Protein AF-A0A7X7FJ44-F1 (afdb_monomer)

Sequence (85 aa):
MPGEAGADGRDVYVTLFLGADAFGTTELSGGGLEHIAKQLGSAGTADPLNQRATVGWKATKVAKRLVEQYLIRLESASTFESGSN

Secondary structure (DSSP, 8-state):
-----SGGG---EEEEEE-TTSEEE---GGGGEEEEEE-TTTTGGGSTT----EEEEEE---EEE--GGGEEEEEE--S------

Structure (mmCIF, N/CA/C/O backbone):
data_AF-A0A7X7FJ44-F1
#
_entry.id   AF-A0A7X7FJ44-F1
#
loop_
_atom_site.group_PDB
_atom_site.id
_atom_site.type_symbol
_atom_site.label_atom_id
_atom_site.label_alt_id
_atom_site.label_comp_id
_atom_site.label_asym_id
_atom_site.label_entity_id
_atom_site.label_seq_id
_atom_site.pdbx_PDB_ins_code
_atom_site.Cartn_x
_atom_site.Cartn_y
_atom_site.Cartn_z
_atom_site.occupancy
_atom_site.B_iso_or_equiv
_atom_site.auth_seq_id
_atom_site.auth_comp_id
_atom_site.auth_asym_id
_atom_site.auth_atom_id
_atom_site.pdbx_PDB_model_num
ATOM 1 N N . MET A 1 1 ? 22.225 20.793 -1.583 1.00 36.72 1 MET A N 1
ATOM 2 C CA . MET A 1 1 ? 22.120 20.792 -3.054 1.00 36.72 1 MET A CA 1
ATOM 3 C C . MET A 1 1 ? 20.987 19.843 -3.405 1.00 36.72 1 MET A C 1
ATOM 5 O O . MET A 1 1 ? 21.047 18.721 -2.908 1.00 36.72 1 MET A O 1
ATOM 9 N N . PRO A 1 2 ? 19.915 20.268 -4.096 1.00 45.91 2 PRO A N 1
ATOM 10 C CA . PRO A 1 2 ? 18.887 19.333 -4.553 1.00 45.91 2 PRO A CA 1
ATOM 11 C C . PRO A 1 2 ? 19.565 18.262 -5.413 1.00 45.91 2 PRO A C 1
ATOM 13 O O . PRO A 1 2 ? 20.405 18.603 -6.239 1.00 45.91 2 PRO A O 1
ATOM 16 N N . GLY A 1 3 ? 19.293 16.994 -5.104 1.00 49.91 3 GLY A N 1
ATOM 17 C CA . GLY A 1 3 ? 20.049 15.840 -5.581 1.00 49.91 3 GLY A CA 1
ATOM 18 C C . GLY A 1 3 ? 20.163 15.776 -7.099 1.00 49.91 3 GLY A C 1
ATOM 19 O O . GLY A 1 3 ? 19.164 15.896 -7.801 1.00 49.91 3 GLY A O 1
ATOM 20 N N . GLU A 1 4 ? 21.390 15.571 -7.568 1.00 58.88 4 GLU A N 1
ATOM 21 C CA . GLU A 1 4 ? 21.731 15.311 -8.963 1.00 58.88 4 GLU A CA 1
ATOM 22 C C . GLU A 1 4 ? 21.013 14.028 -9.405 1.00 58.88 4 GLU A C 1
ATOM 24 O O . GLU A 1 4 ? 21.454 12.914 -9.117 1.00 58.88 4 GLU A O 1
ATOM 29 N N . ALA A 1 5 ? 19.848 14.164 -10.038 1.00 66.12 5 ALA A N 1
ATOM 30 C CA . ALA A 1 5 ? 19.301 13.062 -10.807 1.00 66.12 5 ALA A CA 1
ATOM 31 C C . ALA A 1 5 ? 20.191 12.912 -12.052 1.00 66.12 5 ALA A C 1
ATOM 33 O O . ALA A 1 5 ? 20.526 13.911 -12.679 1.00 66.12 5 ALA A O 1
ATOM 34 N N . GLY A 1 6 ? 20.618 11.680 -12.347 1.00 67.56 6 GLY A N 1
ATOM 35 C CA . GLY A 1 6 ? 21.346 11.302 -13.566 1.00 67.56 6 GLY A CA 1
ATOM 36 C C . GLY A 1 6 ? 22.809 11.752 -13.680 1.00 67.56 6 GLY A C 1
ATOM 37 O O . GLY A 1 6 ? 23.270 12.686 -13.031 1.00 67.56 6 GLY A O 1
ATOM 38 N N . ALA A 1 7 ? 23.564 11.069 -14.550 1.00 78.50 7 ALA A N 1
ATOM 39 C CA . ALA A 1 7 ? 24.888 11.538 -14.968 1.00 78.50 7 ALA A CA 1
ATOM 40 C C . ALA A 1 7 ? 24.770 12.923 -15.626 1.00 78.50 7 ALA A C 1
ATOM 42 O O . ALA A 1 7 ? 23.814 13.170 -16.364 1.00 78.50 7 ALA A O 1
ATOM 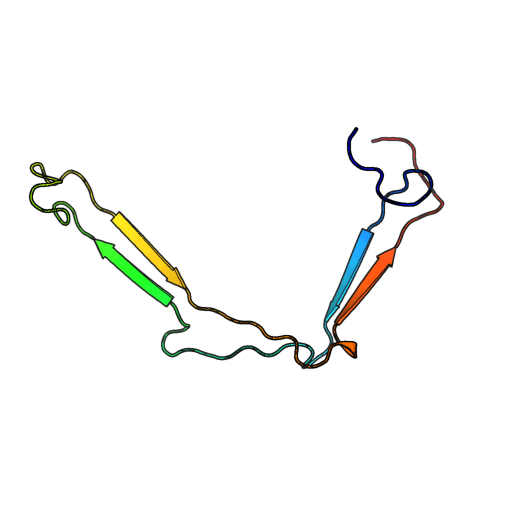43 N N . ASP A 1 8 ? 25.733 13.805 -15.356 1.00 80.25 8 ASP A N 1
ATOM 44 C CA . ASP A 1 8 ? 25.762 15.197 -15.830 1.00 80.25 8 ASP A CA 1
ATOM 45 C C . ASP A 1 8 ? 24.536 16.043 -15.418 1.00 80.25 8 ASP A C 1
ATOM 47 O O . ASP A 1 8 ? 24.195 17.004 -16.101 1.00 80.25 8 ASP A O 1
ATOM 51 N N . GLY A 1 9 ? 23.863 15.700 -14.309 1.00 80.31 9 GLY A N 1
ATOM 52 C CA . GLY A 1 9 ? 22.738 16.477 -13.766 1.00 80.31 9 GLY A CA 1
ATOM 53 C C . GLY A 1 9 ? 21.423 16.334 -14.538 1.00 80.31 9 GLY A C 1
ATOM 54 O O . GLY A 1 9 ? 20.567 17.211 -14.457 1.00 80.31 9 GLY A O 1
ATOM 55 N N . ARG A 1 10 ? 21.269 15.253 -15.310 1.00 81.25 10 ARG A N 1
ATOM 56 C CA . ARG A 1 10 ? 20.109 15.022 -16.182 1.00 81.25 10 ARG A CA 1
ATOM 57 C C . ARG A 1 10 ? 18.902 14.427 -15.470 1.00 81.25 10 ARG A C 1
ATOM 59 O O . ARG A 1 10 ? 19.001 13.395 -14.813 1.00 81.25 10 ARG A O 1
ATOM 66 N N . ASP A 1 11 ? 17.717 14.937 -15.790 1.00 85.69 11 ASP A N 1
ATOM 67 C CA . ASP A 1 11 ? 16.463 14.333 -15.341 1.00 85.69 11 ASP A CA 1
ATOM 68 C C . ASP A 1 11 ? 16.342 12.858 -15.765 1.00 85.69 11 ASP A C 1
ATOM 70 O O . ASP A 1 11 ? 16.406 12.504 -16.948 1.00 85.69 11 ASP A O 1
ATOM 74 N N . VAL A 1 12 ? 16.138 11.987 -14.773 1.00 87.19 12 VAL A N 1
ATOM 75 C CA . VAL A 1 12 ? 15.885 10.555 -14.963 1.00 87.19 12 VAL A CA 1
ATOM 76 C C . VAL A 1 12 ? 14.436 10.261 -14.607 1.00 87.19 12 VAL A C 1
ATOM 78 O O . VAL A 1 12 ? 14.012 10.407 -13.460 1.00 87.19 12 VAL A O 1
ATOM 81 N N . TYR A 1 13 ? 13.684 9.785 -15.590 1.00 89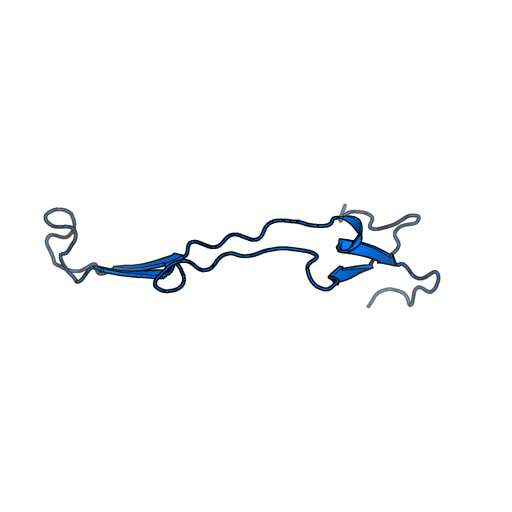.81 13 TYR A N 1
ATOM 82 C CA . TYR A 1 13 ? 12.293 9.385 -15.433 1.00 89.81 13 TYR A CA 1
ATOM 83 C C . TYR A 1 13 ? 12.174 7.873 -15.327 1.00 89.81 13 TYR A C 1
ATOM 85 O O . TYR A 1 13 ? 12.857 7.120 -16.025 1.00 89.81 13 TYR A O 1
ATOM 93 N N . VAL A 1 14 ? 11.252 7.431 -14.478 1.00 93.81 14 VAL A N 1
ATOM 94 C CA . VAL A 1 14 ? 10.975 6.018 -14.233 1.00 93.81 14 VAL A CA 1
ATOM 95 C C . VAL A 1 14 ? 9.658 5.642 -14.887 1.00 93.81 14 VAL A C 1
ATOM 97 O O . VAL A 1 14 ? 8.620 6.215 -14.564 1.00 93.81 14 VAL A O 1
ATOM 100 N N . THR A 1 15 ? 9.685 4.606 -15.717 1.00 95.25 15 THR A N 1
ATOM 101 C CA . THR A 1 15 ? 8.486 3.906 -16.183 1.00 95.25 15 THR A CA 1
ATOM 102 C C . THR A 1 15 ? 8.458 2.504 -15.578 1.00 95.25 15 THR A C 1
ATOM 104 O O . THR A 1 15 ? 9.423 1.748 -15.696 1.00 95.25 15 THR A O 1
ATOM 107 N N . LEU A 1 16 ? 7.361 2.150 -14.905 1.00 95.56 16 LEU A N 1
ATOM 108 C CA . LEU A 1 16 ? 7.164 0.816 -14.336 1.00 95.56 16 LEU A CA 1
ATOM 109 C C . LEU A 1 16 ? 6.278 -0.021 -15.258 1.00 95.56 16 LEU A C 1
ATOM 111 O O . LEU A 1 16 ? 5.152 0.371 -15.557 1.00 95.56 16 LEU A O 1
ATOM 115 N N . PHE A 1 17 ? 6.767 -1.194 -15.652 1.00 95.81 17 PHE A N 1
ATOM 116 C CA . PHE A 1 17 ? 5.984 -2.201 -16.360 1.00 95.81 17 PHE A CA 1
ATOM 117 C C . PHE A 1 17 ? 5.633 -3.333 -15.396 1.00 95.81 17 PHE A C 1
ATOM 119 O O . PHE A 1 17 ? 6.512 -3.953 -14.794 1.00 95.81 17 PHE A O 1
ATOM 126 N N . LEU A 1 18 ? 4.333 -3.585 -15.256 1.00 95.88 18 LEU A N 1
ATOM 127 C CA . LEU A 1 18 ? 3.758 -4.636 -14.422 1.00 95.88 18 LEU A CA 1
ATOM 128 C C . LEU A 1 18 ? 3.084 -5.646 -15.353 1.00 95.88 18 LEU A C 1
ATOM 130 O O . LEU A 1 18 ? 2.010 -5.375 -15.887 1.00 95.88 18 LEU A O 1
ATOM 134 N N . GLY A 1 19 ? 3.742 -6.779 -15.587 1.00 96.19 19 GLY A N 1
A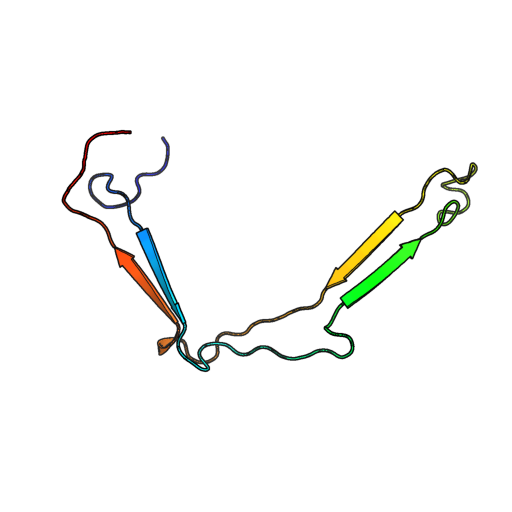TOM 135 C CA . GLY A 1 19 ? 3.169 -7.878 -16.361 1.00 96.19 19 GLY A CA 1
ATOM 136 C C . GLY A 1 19 ? 1.994 -8.542 -15.638 1.00 96.19 19 GLY A C 1
ATOM 137 O O . GLY A 1 19 ? 1.823 -8.393 -14.424 1.00 96.19 19 GLY A O 1
ATOM 138 N N . ALA A 1 20 ? 1.189 -9.304 -16.381 1.00 95.81 20 ALA A N 1
ATOM 139 C CA . ALA A 1 20 ? 0.176 -10.167 -15.778 1.00 95.81 20 ALA A CA 1
ATOM 140 C C . ALA A 1 20 ? 0.832 -11.122 -14.764 1.00 95.81 20 ALA A C 1
ATOM 142 O O . ALA A 1 20 ? 1.953 -11.580 -14.978 1.00 95.81 20 ALA A O 1
ATOM 143 N N . ASP A 1 21 ? 0.154 -11.364 -13.640 1.00 94.62 21 ASP A N 1
ATOM 144 C CA . ASP A 1 21 ? 0.606 -12.251 -12.555 1.00 94.62 21 ASP A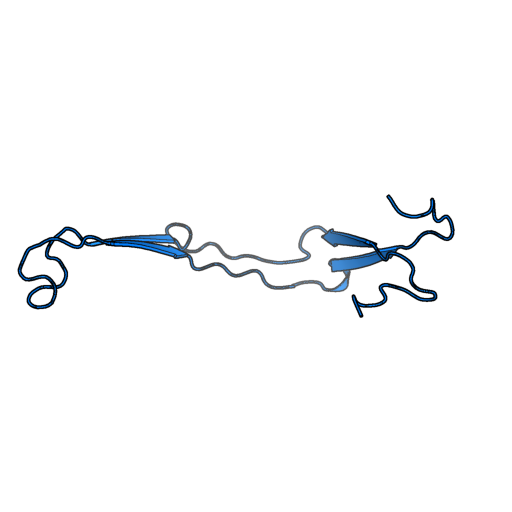 CA 1
ATOM 145 C C . ASP A 1 21 ? 1.950 -11.875 -11.889 1.00 94.62 21 ASP A C 1
ATOM 147 O O . ASP A 1 21 ? 2.485 -12.627 -11.074 1.00 94.62 21 ASP A O 1
ATOM 151 N N . ALA A 1 22 ? 2.493 -10.683 -12.165 1.00 95.75 22 ALA A N 1
ATOM 152 C CA . ALA A 1 22 ? 3.763 -10.216 -11.601 1.00 95.75 22 ALA A CA 1
ATOM 153 C C . ALA A 1 22 ? 3.7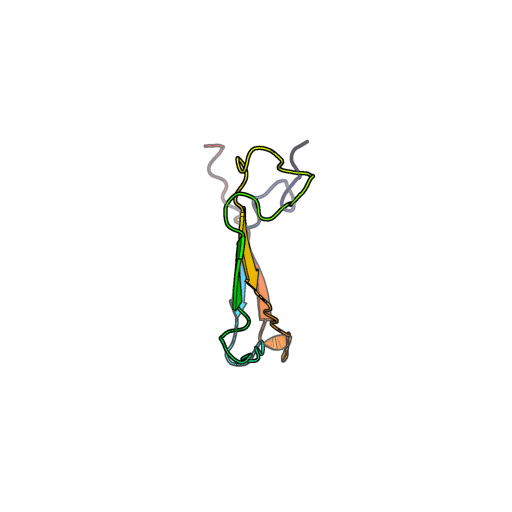35 -10.084 -10.065 1.00 95.75 22 ALA A C 1
ATOM 155 O O . ALA A 1 22 ? 4.750 -10.250 -9.374 1.00 95.75 22 ALA A O 1
ATOM 156 N N . PHE A 1 23 ? 2.555 -9.786 -9.519 1.00 96.00 23 PHE A N 1
ATOM 157 C CA . PHE A 1 23 ? 2.303 -9.701 -8.090 1.00 96.00 23 PHE A CA 1
ATOM 158 C C . PHE A 1 23 ? 0.952 -10.321 -7.739 1.00 96.00 23 PHE A C 1
ATOM 160 O O . PHE A 1 23 ? -0.001 -10.278 -8.511 1.00 96.00 23 PHE A O 1
ATOM 167 N N . GLY A 1 24 ? 0.874 -10.878 -6.538 1.00 95.00 24 GLY A N 1
ATOM 168 C CA . GLY A 1 24 ? -0.334 -11.459 -5.981 1.00 95.00 24 GLY A CA 1
ATOM 169 C C . GLY A 1 24 ? -0.927 -10.553 -4.921 1.00 95.00 24 GLY A C 1
ATOM 170 O O . GLY A 1 24 ? -0.207 -9.883 -4.177 1.00 95.00 24 GLY A O 1
ATOM 171 N N . THR A 1 25 ? -2.247 -10.587 -4.806 1.00 95.06 25 THR A N 1
ATOM 172 C CA . THR A 1 25 ? -2.951 -10.089 -3.625 1.00 95.06 25 THR A CA 1
ATOM 173 C C . THR A 1 25 ? -3.841 -11.196 -3.082 1.00 95.06 25 THR A C 1
ATOM 175 O O . THR A 1 25 ? -4.112 -12.172 -3.775 1.00 95.06 25 THR A O 1
ATOM 178 N N . THR A 1 26 ? -4.276 -11.054 -1.835 1.00 92.88 26 THR A N 1
ATOM 179 C CA . THR A 1 26 ? -5.310 -11.918 -1.267 1.00 92.88 26 THR A CA 1
ATOM 180 C C . THR A 1 26 ? -6.507 -11.073 -0.881 1.00 92.88 26 THR A C 1
ATOM 182 O O . THR A 1 26 ? -6.364 -9.898 -0.519 1.00 92.88 26 THR A O 1
ATOM 185 N N . GLU A 1 27 ? -7.681 -11.679 -0.964 1.00 91.94 27 GLU A N 1
ATOM 186 C CA . GLU A 1 27 ? -8.891 -11.106 -0.406 1.00 91.94 27 GLU A CA 1
ATOM 187 C C . GLU A 1 27 ? -8.991 -11.480 1.074 1.00 91.94 27 GLU A C 1
ATOM 189 O O . GLU A 1 27 ? -8.635 -12.588 1.480 1.00 91.94 27 GLU A O 1
ATOM 194 N N . LEU A 1 28 ? -9.429 -10.519 1.881 1.00 92.38 28 LEU A N 1
ATOM 195 C CA . LEU A 1 28 ? -9.829 -10.733 3.265 1.00 92.38 28 LEU A CA 1
ATOM 196 C C . LEU A 1 28 ? -11.343 -10.568 3.328 1.00 92.38 28 LEU A C 1
ATOM 198 O O . LEU A 1 28 ? -11.898 -9.715 2.631 1.00 92.38 28 LEU A O 1
ATOM 202 N N . SER A 1 29 ? -12.011 -11.351 4.174 1.00 90.19 29 SER A N 1
ATOM 203 C CA . SER A 1 29 ? -13.447 -11.191 4.402 1.00 90.19 29 SER A CA 1
ATOM 204 C C . SER A 1 29 ? -13.764 -9.746 4.806 1.00 90.19 29 SER A C 1
ATOM 206 O O . SER A 1 29 ? -13.052 -9.130 5.601 1.00 90.19 29 SER A O 1
ATOM 208 N N . GLY A 1 30 ? -14.803 -9.165 4.198 1.00 86.12 30 GLY A N 1
ATOM 209 C CA . GLY A 1 30 ? -15.135 -7.749 4.394 1.00 86.12 30 GLY A CA 1
ATOM 210 C C . GLY A 1 30 ? -14.123 -6.766 3.785 1.00 86.12 30 GLY A C 1
ATOM 211 O O . GLY A 1 30 ? -14.050 -5.620 4.218 1.00 86.12 30 GLY A O 1
ATOM 212 N N . GLY A 1 31 ? -13.303 -7.196 2.818 1.00 89.81 31 GLY A N 1
ATOM 213 C CA . GLY A 1 31 ? -12.323 -6.346 2.131 1.00 89.81 31 GLY A CA 1
ATOM 214 C C . GLY A 1 31 ? -11.132 -5.923 2.997 1.00 89.81 31 GLY A C 1
ATOM 215 O O . GLY A 1 31 ? -10.354 -5.061 2.592 1.00 89.81 31 GLY A O 1
ATOM 216 N N . GLY A 1 32 ? -10.990 -6.507 4.193 1.00 92.56 32 GLY A N 1
ATOM 217 C CA . GLY A 1 32 ? -9.962 -6.132 5.163 1.00 92.56 32 GLY A CA 1
ATOM 218 C C . GLY A 1 32 ? -10.194 -4.771 5.824 1.00 92.56 32 GLY A C 1
ATOM 219 O O . GLY A 1 32 ? -9.256 -4.248 6.425 1.00 92.56 32 GLY A O 1
ATOM 220 N N . LEU A 1 33 ? -11.398 -4.195 5.709 1.00 94.75 33 LEU A N 1
ATOM 221 C CA . LEU A 1 33 ? -11.750 -2.888 6.261 1.00 94.75 33 LEU A CA 1
ATOM 222 C C . LEU A 1 33 ? -12.567 -3.035 7.552 1.00 94.75 33 LEU A C 1
ATOM 224 O O . LEU A 1 33 ? -13.630 -3.648 7.567 1.00 94.75 33 LEU A O 1
ATOM 228 N N . GLU A 1 34 ? -12.103 -2.401 8.622 1.00 94.88 34 GLU A N 1
ATOM 229 C CA . GLU A 1 34 ? -12.843 -2.229 9.871 1.00 94.88 34 GLU A CA 1
ATOM 230 C C . GLU A 1 34 ? -13.154 -0.741 10.048 1.00 94.88 34 GLU A C 1
ATOM 232 O O . GLU A 1 34 ? -12.243 0.069 10.217 1.00 94.88 34 GLU A O 1
ATOM 237 N N . HIS A 1 35 ? -14.433 -0.367 10.016 1.00 94.94 35 HIS A N 1
ATOM 238 C CA . HIS A 1 35 ? -14.873 0.994 10.317 1.00 94.94 35 HIS A CA 1
ATOM 239 C C . HIS A 1 35 ? -15.249 1.110 11.798 1.00 94.94 35 HIS A C 1
ATOM 241 O O . HIS A 1 35 ? -16.075 0.348 12.299 1.00 94.94 35 HIS A O 1
ATOM 247 N N . ILE A 1 36 ? -14.659 2.076 12.502 1.00 96.19 36 ILE A N 1
ATOM 248 C CA . ILE A 1 36 ? -14.801 2.248 13.948 1.00 96.19 36 ILE A CA 1
ATOM 249 C C . ILE A 1 36 ? -15.338 3.649 14.223 1.00 96.19 36 ILE A C 1
ATOM 251 O O . ILE A 1 36 ? -14.653 4.647 14.006 1.00 96.19 36 ILE A O 1
ATOM 255 N N . ALA A 1 37 ? -16.547 3.718 14.772 1.00 95.75 37 ALA A N 1
ATOM 256 C CA . ALA A 1 37 ? -17.138 4.956 15.262 1.00 95.75 37 ALA A CA 1
ATOM 257 C C . ALA A 1 37 ? -17.259 4.910 16.789 1.00 95.75 37 ALA A C 1
ATOM 259 O O . ALA A 1 37 ? -17.888 4.012 17.354 1.00 95.75 37 ALA A O 1
ATOM 260 N N . LYS A 1 38 ? -16.658 5.888 17.462 1.00 95.38 38 LYS A N 1
ATOM 261 C CA . LYS A 1 38 ? -16.776 6.119 18.899 1.00 95.38 38 LYS A CA 1
ATOM 262 C C . LYS A 1 38 ? -17.574 7.401 19.105 1.00 95.38 38 LYS A C 1
ATOM 264 O O . LYS A 1 38 ? -17.133 8.488 18.737 1.00 95.38 38 LYS A O 1
ATOM 269 N N . GLN A 1 39 ? -18.774 7.249 19.653 1.00 93.44 39 GLN A N 1
ATOM 270 C CA . GLN A 1 39 ? -19.694 8.361 19.890 1.00 93.44 39 GLN A CA 1
ATOM 271 C C . GLN A 1 39 ? -19.168 9.303 20.989 1.00 93.44 39 GLN A C 1
ATOM 273 O O . GLN A 1 39 ? -18.202 8.982 21.689 1.00 93.44 39 GLN A O 1
ATOM 278 N N . LEU A 1 40 ? -19.811 10.463 21.136 1.00 93.88 40 LEU A N 1
ATOM 279 C CA . LEU A 1 40 ? -19.532 11.415 22.217 1.00 93.88 40 LEU A CA 1
ATOM 280 C C . LEU A 1 40 ? -19.582 10.719 23.586 1.00 93.88 40 LEU A C 1
ATOM 282 O O . LEU A 1 40 ? -20.442 9.866 23.810 1.00 93.88 40 LEU A O 1
ATOM 286 N N . GLY A 1 41 ? -18.650 11.051 24.485 1.00 89.12 41 GLY A N 1
ATOM 287 C CA . GLY A 1 41 ? -18.580 10.439 25.819 1.00 89.12 41 GLY A CA 1
ATOM 288 C C . GLY A 1 41 ? -17.947 9.045 25.864 1.00 89.12 41 GLY A C 1
ATOM 289 O O . GLY A 1 41 ? -17.835 8.437 26.927 1.00 89.12 41 GLY A O 1
ATOM 290 N N . SER A 1 42 ? -17.474 8.521 24.729 1.00 90.69 42 SER A N 1
ATOM 291 C CA . SER A 1 42 ? -16.856 7.186 24.651 1.00 90.69 42 SER A CA 1
ATOM 292 C C . SER A 1 42 ? -15.540 7.035 25.426 1.00 90.69 42 SER A C 1
ATOM 294 O O . SER A 1 42 ? -15.111 5.905 25.662 1.00 90.69 42 SER A O 1
ATOM 296 N N . ALA A 1 43 ? -14.907 8.139 25.838 1.00 90.06 43 ALA A N 1
ATOM 297 C CA . ALA A 1 43 ? -13.680 8.133 26.637 1.00 90.06 43 ALA A CA 1
ATOM 298 C C . ALA A 1 43 ? -13.931 8.115 28.163 1.00 90.06 43 ALA A C 1
ATOM 300 O O . ALA A 1 43 ? -12.980 8.197 28.944 1.00 90.06 43 ALA A O 1
ATOM 301 N N . GLY A 1 44 ? -15.191 7.998 28.604 1.00 87.31 44 GLY A N 1
ATOM 302 C CA . GLY A 1 44 ? -15.550 7.893 30.019 1.00 87.31 44 GLY A CA 1
ATOM 303 C C . GLY A 1 44 ? -15.080 9.103 30.827 1.00 87.31 44 GLY A C 1
ATOM 304 O O . GLY A 1 44 ? -15.326 10.245 30.452 1.00 87.31 44 GLY A O 1
ATOM 305 N N . THR A 1 45 ? -14.360 8.868 31.925 1.00 91.50 45 THR A N 1
ATOM 306 C CA . THR A 1 45 ? -13.879 9.944 32.813 1.00 91.50 45 THR A CA 1
ATOM 307 C C . THR A 1 45 ? -12.851 10.873 32.162 1.00 91.50 45 THR A C 1
ATOM 309 O O . THR A 1 45 ? -12.627 11.968 32.672 1.00 91.50 45 THR A O 1
ATOM 312 N N . ALA A 1 46 ? -12.250 10.478 31.032 1.00 89.69 46 ALA A N 1
ATOM 313 C CA . ALA A 1 46 ? -11.355 11.328 30.246 1.00 89.69 46 ALA A CA 1
ATOM 314 C C . ALA A 1 46 ? -12.102 12.293 29.299 1.00 89.69 46 ALA A C 1
ATOM 316 O O . ALA A 1 46 ? -11.484 13.207 28.751 1.00 89.69 46 ALA A O 1
ATOM 317 N N . ASP A 1 47 ? -13.416 12.117 29.119 1.00 90.81 47 ASP A N 1
ATOM 318 C CA . ASP A 1 47 ? -14.319 13.055 28.440 1.00 90.81 47 ASP A CA 1
ATOM 319 C C . ASP A 1 47 ? -15.556 13.329 29.320 1.00 90.81 47 ASP A C 1
ATOM 321 O O . ASP A 1 47 ? -16.677 12.964 28.963 1.00 90.81 47 ASP A O 1
ATOM 325 N N . PRO A 1 48 ? -15.378 13.967 30.496 1.00 90.19 48 PRO A N 1
ATOM 326 C CA . PRO A 1 48 ? -16.450 14.130 31.483 1.00 90.19 48 PRO A CA 1
ATOM 327 C C . PRO A 1 48 ? -17.602 15.022 30.995 1.00 90.19 48 PRO A C 1
ATOM 329 O O . PRO A 1 48 ? -18.658 15.056 31.622 1.00 90.19 48 PRO A O 1
ATOM 332 N N . LEU A 1 49 ? -17.404 15.755 29.895 1.00 94.88 49 LEU A N 1
ATOM 333 C CA . LEU A 1 49 ? -18.396 16.650 29.300 1.00 94.88 49 LEU A CA 1
ATOM 334 C C . LEU A 1 49 ? -19.002 16.104 27.999 1.00 94.88 49 LEU A C 1
ATOM 336 O O . LEU A 1 49 ? -19.797 16.807 27.378 1.00 94.88 49 LEU A O 1
ATOM 340 N N . ASN A 1 50 ? -18.657 14.880 27.585 1.00 92.44 50 ASN A N 1
ATOM 341 C CA . ASN A 1 50 ? -19.119 14.268 26.335 1.00 92.44 50 ASN A CA 1
ATOM 342 C C . ASN A 1 50 ? -18.854 15.146 25.094 1.00 92.44 50 ASN A C 1
ATOM 344 O O . ASN A 1 50 ? -19.728 15.319 24.245 1.00 92.44 50 ASN A O 1
ATOM 348 N N . GLN A 1 51 ? -17.668 15.743 24.993 1.00 93.44 51 GLN A N 1
ATOM 349 C CA . GLN A 1 51 ? -17.310 16.688 23.930 1.00 93.44 51 GLN A CA 1
ATOM 350 C C . GLN A 1 51 ? -16.499 16.058 22.796 1.00 93.44 51 GLN A C 1
ATOM 352 O O . GLN A 1 51 ? -16.243 16.720 21.790 1.00 93.44 51 GLN A O 1
ATOM 357 N N . ARG A 1 52 ? -16.059 14.802 22.935 1.00 90.88 52 ARG A N 1
ATOM 358 C CA . ARG A 1 52 ? -15.156 14.166 21.970 1.00 90.88 52 ARG A CA 1
ATOM 359 C C . ARG A 1 52 ? -15.773 12.901 21.390 1.00 90.88 52 ARG A C 1
ATOM 361 O O . ARG A 1 52 ? -16.070 11.946 22.100 1.00 90.88 52 ARG A O 1
ATOM 368 N N . ALA A 1 53 ? -15.911 12.891 20.069 1.00 94.19 53 ALA A N 1
ATOM 369 C CA . ALA A 1 53 ? -16.211 11.707 19.275 1.00 94.19 53 ALA A CA 1
ATOM 370 C C . ALA A 1 53 ? -15.045 11.451 18.319 1.00 94.19 53 ALA A C 1
ATOM 372 O O . ALA A 1 53 ? -14.370 12.389 17.888 1.00 94.19 53 ALA A O 1
ATOM 373 N N . THR A 1 54 ? -14.808 10.187 17.979 1.00 94.12 54 THR A N 1
ATOM 374 C CA . THR A 1 54 ? -13.790 9.810 16.997 1.00 94.12 54 THR A CA 1
ATOM 375 C C . THR A 1 54 ? -14.365 8.832 15.992 1.00 94.12 54 THR A C 1
ATOM 377 O O . THR A 1 54 ? -15.137 7.933 16.321 1.00 94.12 54 THR A O 1
ATOM 380 N N . VAL A 1 55 ? -13.982 9.015 14.736 1.00 96.62 55 VAL A N 1
ATOM 381 C CA . VAL A 1 55 ? -14.272 8.074 13.661 1.00 96.62 55 VAL A CA 1
ATOM 382 C C . VAL A 1 55 ? -12.947 7.734 13.012 1.00 96.62 55 VAL A C 1
ATOM 384 O O . VAL A 1 55 ? -12.112 8.607 12.781 1.00 96.62 55 VAL A O 1
ATOM 387 N N . GLY A 1 56 ? -12.744 6.455 12.755 1.00 96.12 56 GLY A N 1
ATOM 388 C CA . GLY A 1 56 ? -11.551 5.961 12.105 1.00 96.12 56 GLY A CA 1
ATOM 389 C C . GLY A 1 56 ? -11.835 4.653 11.404 1.00 96.12 56 GLY A C 1
ATOM 390 O O . GLY A 1 56 ? -12.907 4.061 11.520 1.00 96.12 56 GLY A O 1
ATOM 391 N N . TRP A 1 57 ? -10.843 4.192 10.670 1.00 96.00 57 TRP A N 1
ATOM 392 C CA . TRP A 1 57 ? -10.899 2.914 9.996 1.00 96.00 57 TRP A CA 1
ATOM 393 C C . TRP A 1 57 ? -9.533 2.250 10.068 1.00 96.00 57 TRP A C 1
ATOM 395 O O . TRP A 1 57 ? -8.504 2.917 10.192 1.00 96.00 57 TRP A O 1
ATOM 405 N N . LYS A 1 58 ? -9.531 0.924 9.999 1.00 94.56 58 LYS A N 1
ATOM 406 C CA . LYS A 1 58 ? -8.333 0.120 9.776 1.00 94.56 58 LYS A CA 1
ATOM 407 C C . LYS A 1 58 ? -8.514 -0.625 8.470 1.00 94.56 58 LYS A C 1
ATOM 409 O O . LYS A 1 58 ? -9.561 -1.229 8.2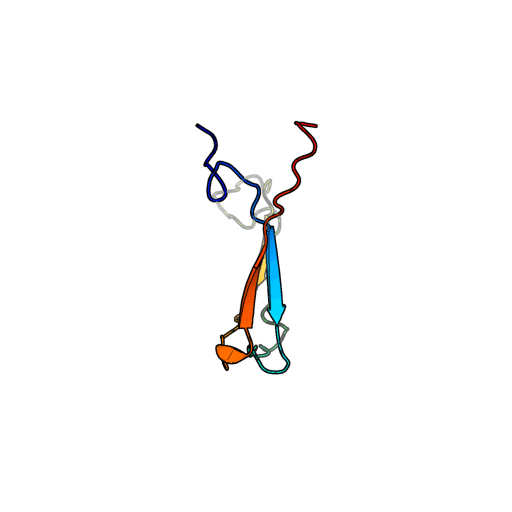63 1.00 94.56 58 LYS A O 1
ATOM 414 N N . ALA A 1 59 ? -7.505 -0.600 7.610 1.00 94.62 59 ALA A N 1
ATOM 415 C CA . ALA A 1 59 ? -7.477 -1.434 6.417 1.00 94.62 59 ALA A CA 1
ATOM 416 C C . ALA A 1 59 ? -6.265 -2.357 6.458 1.00 94.62 59 ALA A C 1
ATOM 418 O O . ALA A 1 59 ? -5.138 -1.910 6.672 1.00 94.62 59 ALA A O 1
ATOM 419 N N . THR A 1 60 ? -6.507 -3.639 6.212 1.00 95.44 60 THR A N 1
ATOM 420 C CA . THR A 1 60 ? -5.463 -4.648 6.056 1.00 95.44 60 THR A CA 1
ATOM 421 C C . THR A 1 60 ? -5.378 -5.039 4.589 1.00 95.44 60 THR A C 1
ATOM 423 O O . THR A 1 60 ? -6.328 -5.573 4.021 1.00 95.44 60 THR A O 1
ATOM 426 N N . LYS A 1 61 ? -4.229 -4.781 3.961 1.00 93.69 61 LYS A N 1
ATOM 427 C CA . LYS A 1 61 ? -3.961 -5.151 2.568 1.00 93.69 61 LYS A CA 1
ATOM 428 C C . LYS A 1 61 ? -2.512 -5.592 2.425 1.00 93.69 61 LYS A C 1
ATOM 430 O O . LYS A 1 61 ? -1.620 -5.016 3.039 1.00 93.69 61 LYS A O 1
ATOM 435 N N . VAL A 1 62 ? -2.283 -6.591 1.579 1.00 94.00 62 VAL A N 1
ATOM 436 C CA . VAL A 1 62 ? -0.941 -7.009 1.173 1.00 94.00 62 VAL A CA 1
ATOM 437 C C . VAL A 1 62 ? -0.903 -7.254 -0.331 1.00 94.00 62 VAL A C 1
ATOM 439 O O . VAL A 1 62 ? -1.869 -7.750 -0.920 1.00 94.00 62 VAL A O 1
ATOM 442 N N . ALA A 1 63 ? 0.225 -6.900 -0.936 1.00 94.94 63 ALA A N 1
ATOM 443 C CA . ALA A 1 63 ? 0.618 -7.315 -2.271 1.00 94.94 63 ALA A CA 1
ATOM 444 C C . ALA A 1 63 ? 2.012 -7.941 -2.174 1.00 94.94 63 ALA A C 1
ATOM 446 O O . ALA A 1 63 ? 2.888 -7.404 -1.494 1.00 94.94 63 ALA A O 1
ATOM 447 N N . LYS A 1 64 ? 2.215 -9.087 -2.823 1.00 95.50 64 LYS A N 1
ATOM 448 C CA . LYS A 1 64 ? 3.485 -9.818 -2.808 1.00 95.50 64 LYS A CA 1
ATOM 449 C C . LYS A 1 64 ? 4.017 -9.941 -4.230 1.00 95.50 64 LYS A C 1
ATOM 451 O O . LYS A 1 64 ? 3.270 -10.325 -5.122 1.00 95.50 64 LYS A O 1
ATOM 456 N N . ARG A 1 65 ? 5.307 -9.659 -4.430 1.00 95.19 65 ARG A N 1
ATOM 457 C CA . ARG A 1 65 ? 6.003 -9.948 -5.695 1.00 95.19 65 ARG A CA 1
ATOM 458 C C . ARG A 1 65 ? 6.065 -11.463 -5.892 1.00 95.19 65 ARG A C 1
ATOM 460 O O . ARG A 1 65 ? 6.466 -12.171 -4.968 1.00 95.19 65 ARG A O 1
ATOM 467 N N . LEU A 1 66 ? 5.602 -11.937 -7.045 1.00 95.31 66 LEU A N 1
ATOM 468 C CA . LEU A 1 66 ? 5.547 -13.367 -7.361 1.00 95.31 66 LEU A CA 1
ATOM 469 C C . LEU A 1 66 ? 6.564 -13.755 -8.430 1.00 95.31 66 LEU A C 1
ATOM 471 O O . LEU A 1 66 ? 7.175 -14.811 -8.313 1.00 95.31 66 LEU A O 1
ATOM 475 N N . VAL A 1 67 ? 6.724 -12.906 -9.451 1.00 96.31 67 VAL A N 1
ATOM 476 C CA . VAL A 1 67 ? 7.638 -13.134 -10.574 1.00 96.31 67 VAL A CA 1
ATOM 477 C C . VAL A 1 67 ? 8.383 -11.840 -10.870 1.00 96.31 67 VAL A C 1
ATOM 479 O O . VAL A 1 67 ? 7.850 -10.904 -11.467 1.00 96.31 67 VAL A O 1
ATOM 482 N N . GLU A 1 68 ? 9.634 -11.761 -10.429 1.00 93.56 68 GLU A N 1
ATOM 483 C CA . GLU A 1 68 ? 10.453 -10.555 -10.521 1.00 93.56 68 GLU A CA 1
ATOM 484 C C . GLU A 1 68 ? 10.697 -10.117 -11.964 1.00 93.56 68 GLU A C 1
ATOM 486 O O . GLU A 1 68 ? 10.743 -8.920 -12.234 1.00 93.56 68 GLU A O 1
ATOM 491 N N . GLN A 1 69 ? 10.797 -11.067 -12.894 1.00 94.75 69 GLN A N 1
ATOM 492 C CA . GLN A 1 69 ? 11.021 -10.799 -14.315 1.00 94.75 69 GLN A CA 1
ATOM 493 C C . GLN A 1 69 ? 9.844 -10.063 -14.972 1.00 94.75 69 GLN A C 1
ATOM 495 O O . GLN A 1 69 ? 10.020 -9.466 -16.029 1.00 94.75 69 GLN A O 1
ATOM 500 N N . TYR A 1 70 ? 8.655 -10.078 -14.363 1.00 96.12 70 TYR A N 1
ATOM 501 C CA . TYR A 1 70 ? 7.475 -9.358 -14.856 1.00 96.12 70 TYR A CA 1
ATOM 502 C C . TYR A 1 70 ? 7.312 -7.974 -14.206 1.00 96.12 70 TYR A C 1
ATOM 504 O O . TYR A 1 70 ? 6.325 -7.283 -14.454 1.00 96.12 70 TYR A O 1
ATOM 512 N N . LEU A 1 71 ? 8.275 -7.558 -13.376 1.00 96.25 71 LEU A N 1
ATOM 513 C CA . LEU A 1 71 ? 8.323 -6.259 -12.709 1.00 96.25 71 LEU A CA 1
ATOM 514 C C . LEU A 1 71 ? 9.536 -5.485 -13.214 1.00 96.25 71 LEU A C 1
ATOM 516 O O . LEU A 1 71 ? 10.614 -5.543 -12.620 1.00 96.25 71 LEU A O 1
ATOM 520 N N . ILE A 1 72 ? 9.365 -4.756 -14.313 1.00 96.25 72 ILE A N 1
ATOM 521 C CA . ILE A 1 72 ? 10.466 -4.017 -14.927 1.00 96.25 72 ILE A CA 1
ATOM 522 C C . ILE A 1 72 ? 10.401 -2.556 -14.512 1.00 96.25 72 ILE A C 1
ATOM 524 O O . ILE A 1 72 ? 9.408 -1.862 -14.733 1.00 96.25 72 ILE A O 1
ATOM 528 N N . ARG A 1 73 ? 11.502 -2.085 -13.934 1.00 95.50 73 ARG A N 1
ATOM 529 C CA . ARG A 1 73 ? 11.764 -0.668 -13.722 1.00 95.50 73 ARG A CA 1
ATOM 530 C C . ARG A 1 73 ? 12.657 -0.180 -14.855 1.00 95.50 73 ARG A C 1
ATOM 532 O O . ARG A 1 73 ? 13.838 -0.510 -14.882 1.00 95.50 73 AR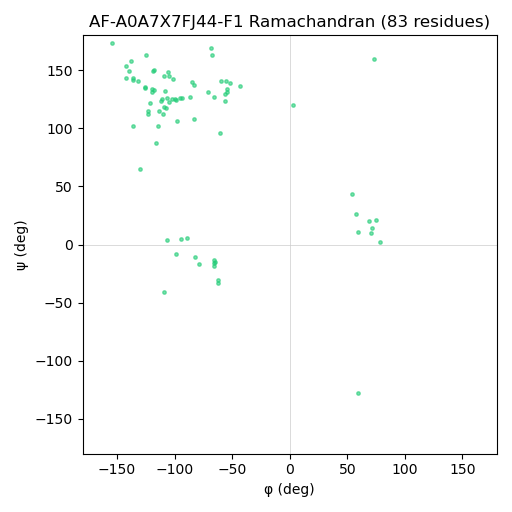G A O 1
ATOM 539 N N . LEU A 1 74 ? 12.081 0.574 -15.785 1.00 94.88 74 LEU A N 1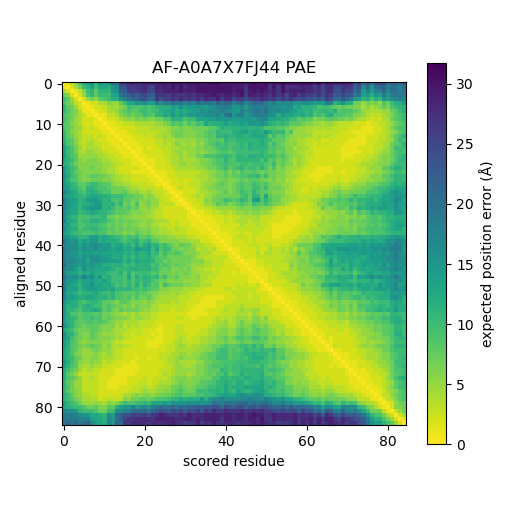
ATOM 540 C CA . LEU A 1 74 ? 12.821 1.226 -16.857 1.00 94.88 74 LEU A CA 1
ATOM 541 C C . LEU A 1 74 ? 13.131 2.659 -16.443 1.00 94.88 74 LEU A C 1
ATOM 543 O O . LEU A 1 74 ? 12.225 3.421 -16.105 1.00 94.88 74 LEU A O 1
ATOM 547 N N . GLU A 1 75 ? 14.402 3.023 -16.498 1.00 93.88 75 GLU A N 1
ATOM 548 C CA . GLU A 1 75 ? 14.861 4.386 -16.266 1.00 93.88 75 GLU A CA 1
ATOM 549 C C . GLU A 1 75 ? 15.307 4.986 -17.596 1.00 93.88 75 GLU A C 1
ATOM 551 O O . GLU A 1 75 ? 16.007 4.344 -18.380 1.00 93.88 75 GLU A O 1
ATOM 556 N N . SER A 1 76 ? 14.851 6.201 -17.873 1.00 90.38 76 SER A N 1
ATOM 557 C CA . SER A 1 76 ? 15.097 6.893 -19.135 1.00 90.38 76 SER A CA 1
ATOM 558 C C . SER A 1 76 ? 15.476 8.343 -18.879 1.00 90.38 76 SER A C 1
ATOM 560 O O . SER A 1 76 ? 14.907 8.987 -18.002 1.00 90.38 76 SER A O 1
ATOM 562 N N . ALA A 1 77 ? 16.421 8.844 -19.665 1.00 89.00 77 ALA A N 1
ATOM 563 C CA . ALA A 1 77 ? 16.847 10.234 -19.672 1.00 89.00 77 ALA A CA 1
ATOM 564 C C . ALA A 1 77 ? 17.035 10.684 -21.123 1.00 89.00 77 ALA A C 1
ATOM 566 O O . ALA A 1 77 ? 17.236 9.862 -22.022 1.00 89.00 77 ALA A O 1
ATOM 567 N N . SER A 1 78 ? 16.980 11.991 -21.349 1.00 85.44 78 SER A N 1
ATOM 568 C CA . SER A 1 78 ? 17.172 12.597 -22.665 1.00 85.44 78 SER A CA 1
ATOM 569 C C . SER A 1 78 ? 18.549 13.256 -22.752 1.00 85.44 78 SER A C 1
ATOM 571 O O . SER A 1 78 ? 19.047 13.807 -21.775 1.00 85.44 78 SER A O 1
ATOM 573 N N . THR A 1 79 ? 19.180 13.211 -23.928 1.00 84.56 79 THR A N 1
ATOM 574 C CA . THR A 1 79 ? 20.342 14.070 -24.237 1.00 84.56 79 THR A CA 1
ATOM 575 C C . THR A 1 79 ? 19.924 15.490 -24.602 1.00 84.56 79 THR A C 1
ATOM 577 O O . THR A 1 79 ? 20.766 16.378 -24.656 1.00 84.56 79 THR A O 1
ATOM 580 N N . PHE A 1 80 ? 18.649 15.687 -24.928 1.00 81.56 80 PHE A N 1
ATOM 581 C CA . PHE A 1 80 ? 18.070 16.995 -25.176 1.00 81.56 80 PHE A CA 1
ATOM 582 C C . PHE A 1 80 ? 17.611 17.606 -23.855 1.00 81.56 80 PHE A C 1
ATOM 584 O O . PHE A 1 80 ? 16.814 16.994 -23.142 1.00 81.56 80 PHE A O 1
ATOM 591 N N . GLU A 1 81 ? 18.078 18.820 -23.594 1.00 68.94 81 GLU A N 1
ATOM 592 C CA . GLU A 1 81 ? 17.694 19.655 -22.465 1.00 68.94 81 GLU A CA 1
ATOM 593 C C . GLU A 1 81 ? 17.169 20.977 -23.040 1.00 68.94 81 GLU A C 1
ATOM 595 O O . GLU A 1 81 ? 17.907 21.737 -23.669 1.00 68.94 81 GLU A O 1
ATOM 600 N N . SER A 1 82 ? 15.869 21.236 -22.890 1.00 65.25 82 SER A N 1
ATOM 601 C CA . SER A 1 82 ? 15.339 22.584 -23.089 1.00 65.25 82 SER A CA 1
ATOM 602 C C . SER A 1 82 ? 15.570 23.305 -21.773 1.00 65.25 82 SER A C 1
ATOM 604 O O . SER A 1 82 ? 14.929 22.947 -20.790 1.00 65.25 82 SER A O 1
ATOM 606 N N . GLY A 1 83 ? 16.521 24.243 -21.746 1.00 59.19 83 GLY A N 1
ATOM 607 C CA . GLY A 1 83 ? 16.932 24.944 -20.529 1.00 59.19 83 GLY A CA 1
ATOM 608 C C . GLY A 1 83 ? 15.748 25.369 -19.654 1.00 59.19 83 GLY A C 1
ATOM 609 O O . GLY A 1 83 ? 14.736 25.827 -20.181 1.00 59.19 83 GLY A O 1
ATOM 610 N N . SER A 1 84 ? 15.920 25.149 -18.346 1.00 59.41 84 SER A N 1
ATOM 611 C CA . SER A 1 84 ? 15.079 25.521 -17.194 1.00 59.41 84 SER A CA 1
ATOM 612 C C . SER A 1 84 ? 13.752 26.237 -17.492 1.00 59.41 84 SER A C 1
ATOM 614 O O . SER A 1 84 ? 13.749 27.352 -18.014 1.00 59.41 84 SER A O 1
ATOM 616 N N . ASN A 1 85 ? 12.655 25.605 -17.060 1.00 57.06 85 ASN A N 1
ATOM 617 C CA . ASN A 1 85 ? 11.299 26.167 -17.001 1.00 57.06 85 ASN A CA 1
ATOM 618 C C . ASN A 1 85 ? 11.216 27.433 -16.132 1.00 57.06 85 ASN A C 1
ATOM 620 O O . ASN A 1 85 ? 11.873 27.447 -15.065 1.00 57.06 85 ASN A O 1
#

Foldseek 3Di:
DPDQDDDPSFDKDKDKAAAPPQKDWDADVVRQKDKDWAAFCNVPPVRVPSPDIDTDMDHDIDMGGDHVVRIDIDIDTDPDDPPDD

Solvent-accessible surface area (backbone atoms only — not comparable to full-atom values): 5525 Å² total; per-residue (Å²): 126,86,76,72,41,51,80,95,63,31,68,64,48,79,49,79,47,76,42,86,74,18,54,45,70,73,88,45,83,75,71,28,56,4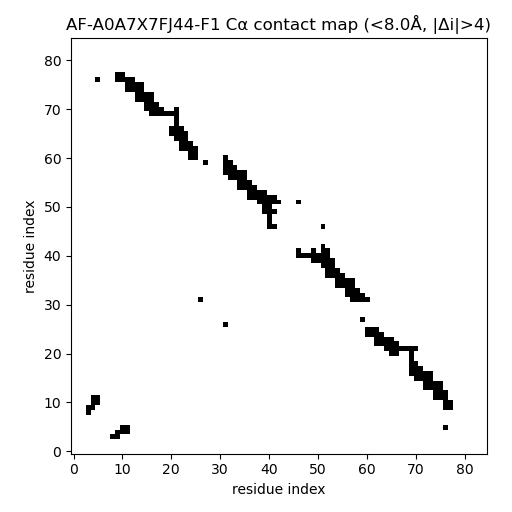6,80,47,78,41,55,61,34,68,59,46,86,82,26,80,80,44,80,52,61,51,76,52,71,49,77,58,84,62,75,43,86,70,35,70,89,32,55,43,80,44,75,48,68,67,96,74,78,82,76,82,133

Radius of gyration: 24.21 Å; Cα contacts (8 Å, |Δi|>4): 116; chains: 1; bounding box: 46×40×58 Å

pLDDT: mean 87.85, std 12.78, range [36.72, 96.62]

Mean predicted aligned error: 8.45 Å